Protein AF-A0A2A6M5F0-F1 (afdb_monomer_lite)

pLDDT: mean 79.04, std 18.66, range [40.62, 96.81]

Radius of gyration: 17.73 Å; chains: 1; bounding box: 44×47×55 Å

Organism: Rhizobium fredii (NCBI:txid380)

Structure (mmCIF, N/CA/C/O backbone):
data_AF-A0A2A6M5F0-F1
#
_entry.id   AF-A0A2A6M5F0-F1
#
loop_
_atom_site.group_PDB
_atom_site.id
_atom_site.type_symbol
_atom_site.label_atom_id
_atom_site.label_alt_id
_atom_site.label_comp_id
_atom_site.label_asym_id
_atom_site.label_entity_id
_atom_site.label_seq_id
_atom_site.pdbx_PDB_ins_code
_atom_site.Cartn_x
_atom_site.Cartn_y
_atom_site.Cartn_z
_atom_site.occupancy
_atom_site.B_iso_or_equiv
_atom_site.auth_seq_id
_atom_site.auth_comp_id
_atom_site.auth_asym_id
_atom_site.auth_atom_id
_atom_site.pdbx_PDB_model_num
ATOM 1 N N . MET A 1 1 ? -0.324 -26.321 -33.386 1.00 40.62 1 MET A N 1
ATOM 2 C CA . MET A 1 1 ? 0.048 -26.702 -32.006 1.00 40.62 1 MET A CA 1
ATOM 3 C C . MET A 1 1 ? -0.455 -25.594 -31.088 1.00 40.62 1 MET A C 1
ATOM 5 O O . MET A 1 1 ? 0.062 -24.490 -31.172 1.00 40.62 1 MET A O 1
ATOM 9 N N . ARG A 1 2 ? -1.543 -25.812 -30.334 1.00 49.28 2 ARG A N 1
ATOM 10 C CA . ARG A 1 2 ? -2.030 -24.824 -29.355 1.00 49.28 2 ARG A CA 1
ATOM 11 C C . ARG A 1 2 ? -1.119 -24.891 -28.129 1.00 49.28 2 ARG A C 1
ATOM 13 O O . ARG A 1 2 ? -1.250 -25.818 -27.338 1.00 49.28 2 ARG A O 1
ATOM 20 N N . GLY A 1 3 ? -0.194 -23.945 -28.006 1.00 45.94 3 GLY A N 1
ATOM 21 C CA . GLY A 1 3 ? 0.538 -23.713 -26.766 1.00 45.94 3 GLY A CA 1
ATOM 22 C C . GLY A 1 3 ? -0.356 -22.936 -25.810 1.00 45.94 3 GLY A C 1
ATOM 23 O O . GLY A 1 3 ? -0.586 -21.749 -26.001 1.00 45.94 3 GLY A O 1
ATOM 24 N N . TYR A 1 4 ? -0.920 -23.621 -24.821 1.00 47.34 4 TYR A N 1
ATOM 25 C CA . TYR A 1 4 ? -1.391 -22.959 -23.612 1.00 47.34 4 TYR A CA 1
ATOM 26 C C . TYR A 1 4 ? -0.189 -22.330 -22.900 1.00 47.34 4 TYR A C 1
ATOM 28 O O . TYR A 1 4 ? 0.829 -23.008 -22.763 1.00 47.34 4 TYR A O 1
ATOM 36 N N . SER A 1 5 ? -0.383 -21.117 -22.372 1.00 47.62 5 SER A N 1
ATOM 37 C CA . SER A 1 5 ? 0.292 -20.511 -21.204 1.00 47.62 5 SER A CA 1
ATOM 38 C C . SER A 1 5 ? 0.993 -19.192 -21.513 1.00 47.62 5 SER A C 1
ATOM 40 O O . SER A 1 5 ? 2.189 -19.182 -21.730 1.00 47.62 5 SER A O 1
ATOM 42 N N . ASP A 1 6 ? 0.253 -18.086 -21.421 1.00 43.94 6 ASP A N 1
ATOM 43 C CA . ASP A 1 6 ? 0.832 -16.760 -21.134 1.00 43.94 6 ASP A CA 1
ATOM 44 C C . ASP A 1 6 ? -0.035 -15.978 -20.130 1.00 43.94 6 ASP A C 1
ATOM 46 O O . ASP A 1 6 ? -0.075 -14.755 -20.104 1.00 43.94 6 ASP A O 1
ATOM 50 N N . ASN A 1 7 ? -0.719 -16.693 -19.231 1.00 47.34 7 ASN A N 1
ATOM 51 C CA . ASN A 1 7 ? -1.111 -16.117 -17.942 1.00 47.34 7 ASN A CA 1
ATOM 52 C C . ASN A 1 7 ? -0.042 -16.474 -16.904 1.00 47.34 7 ASN A C 1
ATOM 54 O O . ASN A 1 7 ? -0.341 -17.019 -15.842 1.00 47.34 7 ASN A O 1
ATOM 58 N N . ILE A 1 8 ? 1.227 -16.213 -17.225 1.00 48.09 8 ILE A N 1
ATOM 59 C CA . ILE A 1 8 ? 2.263 -16.174 -16.201 1.00 48.09 8 ILE A CA 1
ATOM 60 C C . ILE A 1 8 ? 2.020 -14.864 -15.458 1.00 48.09 8 ILE A C 1
ATOM 62 O O . ILE A 1 8 ? 2.452 -13.795 -15.879 1.00 48.09 8 ILE A O 1
ATOM 66 N N . VAL A 1 9 ? 1.285 -14.934 -14.349 1.00 55.81 9 VAL A N 1
ATOM 67 C CA . VAL A 1 9 ? 1.467 -13.942 -13.290 1.00 55.81 9 VAL A CA 1
ATOM 68 C C . VAL A 1 9 ? 2.948 -14.040 -12.943 1.00 55.81 9 VAL A C 1
ATOM 70 O O . VAL A 1 9 ? 3.353 -15.032 -12.338 1.00 55.81 9 VAL A O 1
ATOM 73 N N . ALA A 1 10 ? 3.762 -13.093 -13.413 1.00 64.88 10 ALA A N 1
ATOM 74 C CA . ALA A 1 10 ? 5.179 -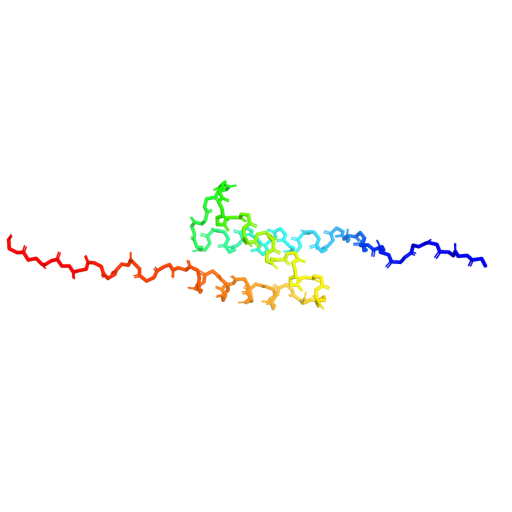13.070 -13.088 1.00 64.88 10 ALA A CA 1
ATOM 75 C C . ALA A 1 10 ? 5.303 -13.178 -11.564 1.00 64.88 10 ALA A C 1
ATOM 77 O O . ALA A 1 10 ? 4.648 -12.434 -10.825 1.00 64.88 10 ALA A O 1
ATOM 78 N N . ALA A 1 11 ? 6.050 -14.179 -11.099 1.00 75.88 11 ALA A N 1
ATOM 79 C CA . ALA A 1 11 ? 6.322 -14.316 -9.681 1.00 75.88 11 ALA A CA 1
ATOM 80 C C . ALA A 1 11 ? 7.054 -13.046 -9.233 1.00 75.88 11 ALA A C 1
ATOM 82 O O . ALA A 1 11 ? 8.047 -12.667 -9.852 1.00 75.88 11 ALA A O 1
ATOM 83 N N . LEU A 1 12 ? 6.535 -12.380 -8.200 1.00 80.56 12 LEU A N 1
ATOM 84 C CA . LEU A 1 12 ? 7.173 -11.189 -7.647 1.00 80.56 12 LEU A CA 1
ATOM 85 C C . LEU A 1 12 ? 8.569 -11.557 -7.141 1.00 80.56 12 LEU A C 1
ATOM 87 O O . LEU A 1 12 ? 8.737 -12.555 -6.435 1.00 80.56 12 LEU A O 1
ATOM 91 N N . SER A 1 13 ? 9.554 -10.733 -7.468 1.00 86.62 13 SER A N 1
ATOM 92 C CA . SER A 1 13 ? 10.873 -10.790 -6.854 1.00 86.62 13 SER A CA 1
ATOM 93 C C . SER A 1 13 ? 10.795 -10.437 -5.366 1.00 86.62 13 SER A C 1
ATOM 95 O O . SER A 1 13 ? 9.868 -9.772 -4.894 1.00 86.62 13 SER A O 1
ATOM 97 N N . GLU A 1 14 ? 11.806 -10.846 -4.602 1.00 86.88 14 GLU A N 1
ATOM 98 C CA . GLU A 1 14 ? 11.884 -10.530 -3.174 1.00 86.88 14 GLU A CA 1
ATOM 99 C C . GLU A 1 14 ? 11.884 -9.013 -2.911 1.00 86.88 14 GLU A C 1
ATOM 101 O O . GLU A 1 14 ? 11.265 -8.541 -1.955 1.00 86.88 14 GLU A O 1
ATOM 106 N N . ALA A 1 15 ? 12.531 -8.235 -3.783 1.00 87.56 15 ALA A N 1
ATOM 107 C CA . ALA A 1 15 ? 12.558 -6.779 -3.693 1.00 87.56 15 ALA A CA 1
ATOM 108 C C . ALA A 1 15 ? 11.151 -6.173 -3.826 1.00 87.56 15 ALA A C 1
ATOM 110 O O . ALA A 1 15 ? 10.771 -5.319 -3.025 1.00 87.56 15 ALA A O 1
ATOM 111 N N . GLU A 1 16 ?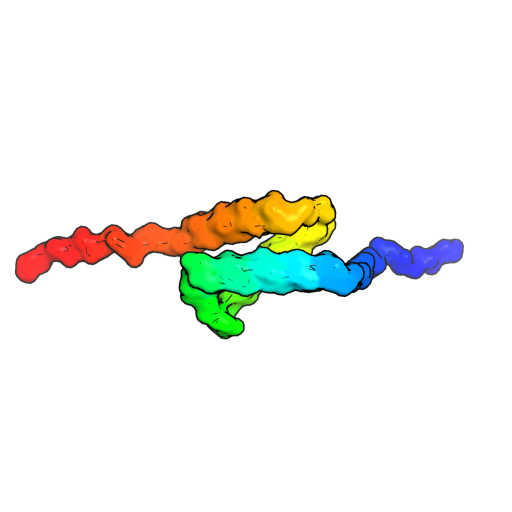 10.353 -6.665 -4.774 1.00 87.06 16 GLU A N 1
ATOM 112 C CA . GLU A 1 16 ? 8.982 -6.199 -5.008 1.00 87.06 16 GLU A CA 1
ATOM 113 C C . GLU A 1 16 ? 8.049 -6.588 -3.858 1.00 87.06 16 GLU A C 1
ATOM 115 O O . GLU A 1 16 ? 7.251 -5.772 -3.395 1.00 87.06 16 GLU A O 1
ATOM 120 N N . VAL A 1 17 ? 8.193 -7.807 -3.323 1.00 89.12 17 VAL A N 1
ATOM 121 C CA . VAL A 1 17 ? 7.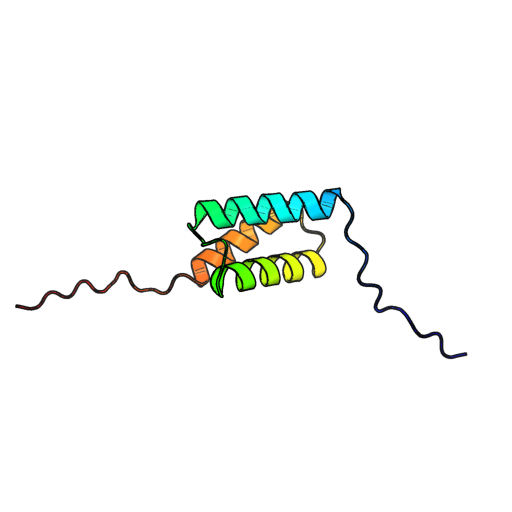457 -8.240 -2.124 1.00 89.12 17 VAL A CA 1
ATOM 122 C C . VAL A 1 17 ? 7.808 -7.359 -0.922 1.00 89.12 17 VAL A C 1
ATOM 124 O O . VAL A 1 17 ? 6.919 -6.958 -0.165 1.00 89.12 17 VAL A O 1
ATOM 127 N N . ASN A 1 18 ? 9.088 -7.026 -0.741 1.00 91.25 18 ASN A N 1
ATOM 128 C CA . ASN A 1 18 ? 9.532 -6.157 0.344 1.00 91.25 18 ASN A CA 1
ATOM 129 C C . ASN A 1 18 ? 8.999 -4.724 0.192 1.00 91.25 18 ASN A C 1
ATOM 131 O O . ASN A 1 18 ? 8.539 -4.161 1.187 1.00 91.25 18 ASN A O 1
ATOM 135 N N . ALA A 1 19 ? 8.989 -4.163 -1.021 1.00 89.94 19 ALA A N 1
ATOM 136 C CA . ALA A 1 19 ? 8.403 -2.850 -1.298 1.00 89.94 19 ALA A CA 1
ATOM 137 C C . ALA A 1 19 ? 6.892 -2.834 -1.004 1.00 89.94 19 ALA A C 1
ATOM 139 O O . ALA A 1 19 ? 6.413 -1.999 -0.236 1.00 89.94 19 ALA A O 1
ATOM 140 N N . LEU A 1 20 ? 6.146 -3.827 -1.503 1.00 91.62 20 LEU A N 1
ATOM 141 C CA . LEU A 1 20 ? 4.715 -3.985 -1.219 1.00 91.62 20 LEU A CA 1
ATOM 142 C C . LEU A 1 20 ? 4.431 -4.091 0.283 1.00 91.62 20 LEU A C 1
ATOM 144 O O . LEU A 1 20 ? 3.498 -3.459 0.783 1.00 91.62 20 LEU A O 1
ATOM 148 N N . ARG A 1 21 ? 5.248 -4.856 1.020 1.00 93.12 21 ARG A N 1
ATOM 149 C CA . ARG A 1 21 ? 5.123 -4.990 2.477 1.00 93.12 21 ARG A CA 1
ATOM 150 C C . ARG A 1 21 ? 5.365 -3.661 3.190 1.00 93.12 21 ARG A C 1
ATOM 152 O O . ARG A 1 21 ? 4.604 -3.330 4.099 1.00 93.12 21 ARG A O 1
ATOM 159 N N . ARG A 1 22 ? 6.401 -2.909 2.798 1.00 95.19 22 ARG A N 1
ATOM 160 C CA . ARG A 1 22 ? 6.714 -1.594 3.381 1.00 95.19 22 ARG A CA 1
ATOM 161 C C . ARG A 1 22 ? 5.580 -0.605 3.151 1.00 95.19 22 ARG A C 1
ATOM 163 O O . ARG A 1 22 ? 5.088 -0.030 4.118 1.00 95.19 22 ARG A O 1
ATOM 170 N N . VAL A 1 23 ? 5.103 -0.471 1.914 1.00 95.31 23 VAL A N 1
ATOM 171 C CA . VAL A 1 23 ? 3.977 0.418 1.591 1.00 95.31 23 VAL A CA 1
ATOM 172 C C . VAL A 1 23 ? 2.723 0.022 2.371 1.00 95.31 23 VAL A C 1
ATOM 174 O O . VAL A 1 23 ? 2.069 0.877 2.971 1.00 95.31 23 VAL A O 1
ATOM 177 N N . TYR A 1 24 ? 2.407 -1.274 2.418 1.00 94.69 24 TYR A N 1
ATOM 178 C CA . TYR A 1 24 ? 1.255 -1.781 3.155 1.00 94.69 24 TYR A CA 1
ATOM 179 C C . TYR A 1 24 ? 1.317 -1.437 4.649 1.00 94.69 24 TYR A C 1
ATOM 181 O O . TYR A 1 24 ? 0.355 -0.878 5.172 1.00 94.69 24 TYR A O 1
ATOM 189 N N . GLU A 1 25 ? 2.420 -1.735 5.345 1.00 95.50 25 GLU A N 1
ATOM 190 C CA . GLU A 1 25 ? 2.527 -1.454 6.786 1.00 95.50 25 GLU A CA 1
ATOM 191 C C . GLU A 1 25 ? 2.555 0.050 7.083 1.00 95.50 25 GLU A C 1
ATOM 193 O O . GLU A 1 25 ? 1.940 0.479 8.065 1.00 95.50 25 GLU A O 1
ATOM 198 N N . THR A 1 26 ? 3.191 0.854 6.223 1.00 96.81 26 THR A N 1
ATOM 199 C CA . THR A 1 26 ? 3.208 2.320 6.341 1.00 96.81 26 THR A CA 1
ATOM 200 C C . THR A 1 26 ? 1.792 2.880 6.292 1.00 96.81 26 THR A C 1
ATOM 202 O O . THR A 1 26 ? 1.344 3.492 7.258 1.00 96.81 26 THR A O 1
ATOM 205 N N . VAL A 1 27 ? 1.039 2.599 5.225 1.00 95.19 27 VAL A N 1
ATOM 206 C CA . VAL A 1 27 ? -0.328 3.124 5.052 1.00 95.19 27 VAL A CA 1
ATOM 207 C C . VAL A 1 27 ? -1.273 2.554 6.102 1.00 95.19 27 VAL A C 1
ATOM 209 O O . VAL A 1 27 ? -2.120 3.258 6.648 1.00 95.19 27 VAL A O 1
ATOM 212 N N . ARG A 1 28 ? -1.124 1.272 6.437 1.00 94.75 28 ARG A N 1
ATOM 213 C CA . ARG A 1 28 ? -1.931 0.649 7.481 1.00 94.75 28 ARG A CA 1
ATOM 214 C C . ARG A 1 28 ? -1.749 1.363 8.825 1.00 94.75 28 ARG A C 1
ATOM 216 O O . ARG A 1 28 ? -2.735 1.561 9.531 1.00 94.75 28 ARG A O 1
ATOM 223 N N . THR A 1 29 ? -0.517 1.720 9.175 1.00 95.50 29 THR A N 1
ATOM 224 C CA . THR A 1 29 ? -0.201 2.430 10.421 1.00 95.50 29 THR A CA 1
ATOM 225 C C . THR A 1 29 ? -0.672 3.881 10.365 1.00 95.50 29 THR A C 1
ATOM 227 O O . THR A 1 29 ? -1.349 4.320 11.289 1.00 95.50 29 THR A O 1
ATOM 230 N N . GLU A 1 30 ? -0.395 4.582 9.264 1.00 95.25 30 GLU A N 1
ATOM 231 C CA . GLU A 1 30 ? -0.772 5.985 9.031 1.00 95.25 30 GLU A CA 1
ATOM 232 C C . GLU A 1 30 ? -2.288 6.210 9.157 1.00 95.25 30 GLU A C 1
ATOM 234 O O . GLU A 1 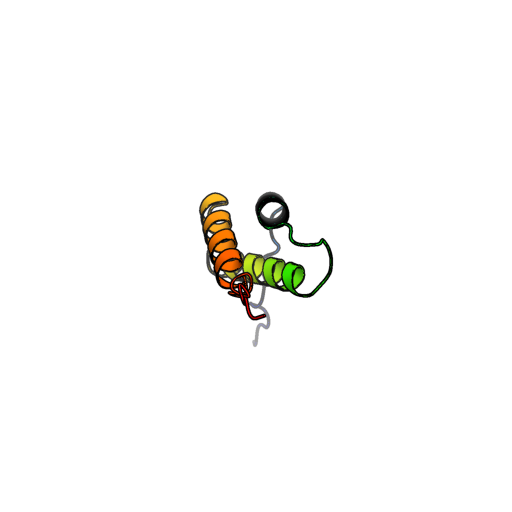30 ? -2.718 7.162 9.798 1.00 95.25 30 GLU A O 1
ATOM 239 N N . PHE A 1 31 ? -3.104 5.293 8.627 1.00 93.12 31 PHE A N 1
ATOM 240 C CA . PHE A 1 31 ? -4.571 5.395 8.637 1.00 93.12 31 PHE A CA 1
ATOM 241 C C . PHE A 1 31 ? -5.248 4.539 9.721 1.00 93.12 31 PHE A C 1
ATOM 243 O O . PHE A 1 31 ? -6.455 4.290 9.654 1.00 93.12 31 PHE A O 1
ATOM 250 N N . GLY A 1 32 ? -4.488 4.007 10.687 1.00 93.56 32 GLY A N 1
ATOM 251 C CA . GLY A 1 32 ? -5.039 3.208 11.790 1.00 93.56 32 GLY A CA 1
ATOM 252 C C . GLY A 1 32 ? -5.822 1.963 11.344 1.00 93.56 32 GLY A C 1
ATOM 253 O O . GLY A 1 32 ? -6.752 1.525 12.023 1.00 93.56 32 GLY A O 1
ATOM 254 N N . ILE A 1 33 ? -5.487 1.376 10.192 1.00 91.19 33 ILE A N 1
ATOM 255 C CA . ILE A 1 33 ? -6.236 0.257 9.616 1.00 91.19 33 ILE A CA 1
ATOM 256 C C . ILE A 1 33 ? -5.959 -1.025 10.439 1.00 91.19 33 ILE A C 1
ATOM 258 O O . ILE A 1 33 ? -4.805 -1.450 10.598 1.00 91.19 33 ILE A O 1
ATOM 262 N N . PRO A 1 34 ? -6.989 -1.716 10.966 1.00 90.81 34 PRO A N 1
ATOM 263 C CA . PRO A 1 34 ? -6.791 -2.963 11.707 1.00 90.81 34 PRO A CA 1
ATOM 264 C C . PRO A 1 34 ? -6.156 -4.064 10.842 1.00 90.81 34 PRO A C 1
ATOM 266 O O . PRO A 1 34 ? -6.371 -4.115 9.637 1.00 90.81 34 PRO A O 1
ATOM 269 N N . ARG A 1 35 ? -5.402 -5.001 11.441 1.00 88.94 35 ARG A N 1
ATOM 270 C CA . ARG A 1 35 ? -4.785 -6.140 10.711 1.00 88.94 35 ARG A CA 1
ATOM 271 C C . ARG A 1 35 ? -5.792 -7.132 10.120 1.00 88.94 35 ARG A C 1
ATOM 273 O O . ARG A 1 35 ? -5.404 -8.028 9.381 1.00 88.94 35 ARG A O 1
ATOM 280 N N . LYS A 1 36 ? -7.071 -7.009 10.472 1.00 90.25 36 LYS A N 1
ATOM 281 C CA . LYS A 1 36 ? -8.151 -7.890 10.025 1.00 90.25 36 LYS A CA 1
ATOM 282 C C . LYS A 1 36 ? -9.349 -7.059 9.581 1.00 90.25 36 LYS A C 1
ATOM 284 O O . LYS A 1 36 ? -9.556 -5.947 10.060 1.00 90.25 36 LYS A O 1
ATOM 289 N N . GLY A 1 37 ? -10.163 -7.628 8.698 1.00 89.69 37 GLY A N 1
ATOM 290 C CA . GLY A 1 37 ? -11.417 -7.030 8.245 1.00 89.69 37 GLY A CA 1
ATOM 291 C C . GLY A 1 37 ? -11.381 -6.523 6.804 1.00 89.69 37 GLY A C 1
ATOM 292 O O . GLY A 1 37 ? -10.401 -6.660 6.076 1.00 89.69 37 GLY A O 1
ATOM 293 N N . ARG A 1 38 ? -12.500 -5.939 6.363 1.00 90.38 38 ARG A N 1
ATOM 294 C CA . ARG A 1 38 ? -12.696 -5.585 4.947 1.00 90.38 38 ARG A CA 1
ATOM 295 C C . ARG A 1 38 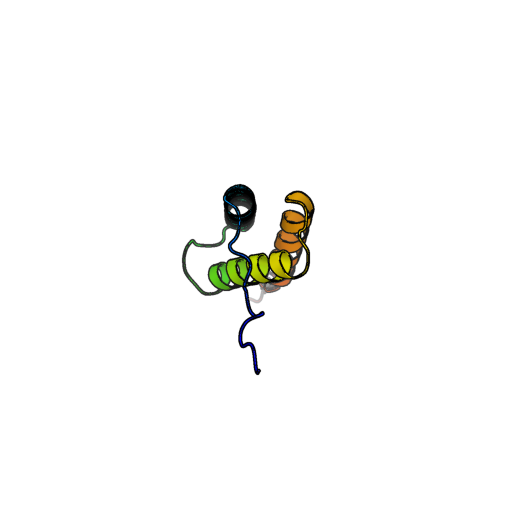? -11.778 -4.460 4.461 1.00 90.38 38 ARG A C 1
ATOM 297 O O . ARG A 1 38 ? -11.326 -4.520 3.323 1.00 90.38 38 ARG A O 1
ATOM 304 N N . ARG A 1 39 ? -11.485 -3.458 5.299 1.00 89.50 39 ARG A N 1
ATOM 305 C CA . ARG A 1 39 ? -10.657 -2.295 4.915 1.00 89.50 39 ARG A CA 1
ATOM 306 C C . ARG A 1 39 ? -9.224 -2.713 4.570 1.00 89.50 39 ARG A C 1
ATOM 308 O O . ARG A 1 39 ? -8.704 -2.307 3.538 1.00 89.50 39 ARG A O 1
ATOM 315 N N . VAL A 1 40 ? -8.631 -3.597 5.372 1.00 92.00 40 VAL A N 1
ATOM 316 C CA . VAL A 1 40 ? -7.267 -4.088 5.139 1.00 92.00 40 VAL A CA 1
ATOM 317 C C . VAL A 1 40 ? -7.168 -5.019 3.928 1.00 92.00 40 VAL A C 1
ATOM 319 O O . VAL A 1 40 ? -6.224 -4.913 3.151 1.00 92.00 40 VAL A O 1
ATOM 322 N N . GLN A 1 41 ? -8.188 -5.853 3.690 1.00 92.88 41 GLN A N 1
ATOM 323 C CA . GLN A 1 41 ? -8.252 -6.676 2.479 1.00 92.88 41 GLN A CA 1
ATOM 324 C C . GLN A 1 41 ? -8.360 -5.813 1.215 1.00 92.88 41 GLN A C 1
ATOM 326 O O . GLN A 1 41 ? -7.715 -6.100 0.210 1.00 92.88 41 GLN A O 1
ATOM 331 N N . ARG A 1 42 ? -9.159 -4.738 1.259 1.00 93.06 42 ARG A N 1
ATOM 332 C CA . ARG A 1 42 ? -9.276 -3.785 0.147 1.00 93.06 42 ARG A CA 1
ATOM 333 C C . ARG A 1 42 ? -7.956 -3.073 -0.136 1.00 93.06 42 ARG A C 1
ATOM 335 O O . ARG A 1 42 ? -7.614 -2.935 -1.304 1.00 93.06 42 ARG A O 1
ATOM 342 N N . LEU A 1 43 ? -7.214 -2.677 0.901 1.00 93.81 43 LEU A N 1
ATOM 343 C CA . LEU A 1 43 ? -5.875 -2.097 0.755 1.00 93.81 43 LEU A CA 1
ATOM 344 C C . LEU A 1 43 ? -4.906 -3.073 0.081 1.00 93.81 43 LEU A C 1
ATOM 346 O O . LEU A 1 43 ? -4.273 -2.709 -0.904 1.00 93.81 43 LEU A O 1
ATOM 350 N N . ALA A 1 44 ? -4.836 -4.319 0.554 1.00 92.56 44 ALA A N 1
ATOM 351 C CA . ALA A 1 44 ? -3.973 -5.334 -0.050 1.00 92.56 44 ALA A CA 1
ATOM 352 C C . ALA A 1 44 ? -4.333 -5.594 -1.525 1.00 92.56 44 ALA A C 1
ATOM 354 O O . ALA A 1 44 ? -3.455 -5.642 -2.385 1.00 92.56 44 ALA A O 1
ATOM 355 N N . ASN A 1 45 ? -5.630 -5.699 -1.833 1.00 93.31 45 ASN A N 1
ATOM 356 C CA . ASN A 1 45 ? -6.103 -5.899 -3.203 1.00 93.31 45 ASN A CA 1
ATOM 357 C C . ASN A 1 45 ? -5.771 -4.705 -4.108 1.00 93.31 45 ASN A C 1
ATOM 359 O O . ASN A 1 45 ? -5.380 -4.910 -5.254 1.00 93.31 45 ASN A O 1
ATOM 363 N N . PHE A 1 46 ? -5.921 -3.477 -3.602 1.00 93.25 46 PHE A N 1
ATOM 364 C CA . PHE A 1 46 ? -5.569 -2.260 -4.329 1.00 93.25 46 PHE A CA 1
ATOM 365 C C . PHE A 1 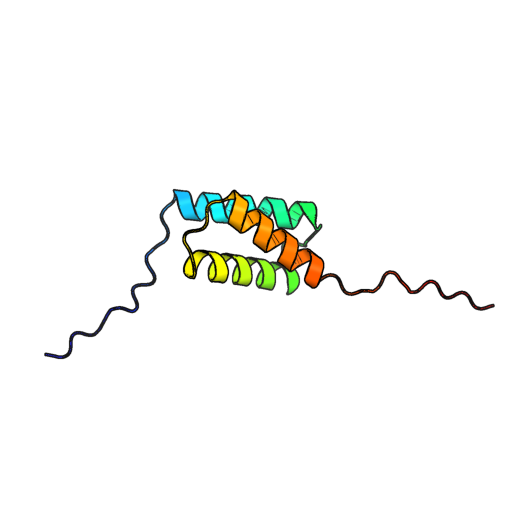46 ? -4.074 -2.223 -4.657 1.00 93.25 46 PHE A C 1
ATOM 367 O O . PHE A 1 46 ? -3.720 -2.072 -5.820 1.00 93.25 46 PHE A O 1
ATOM 374 N N . LEU A 1 47 ? -3.208 -2.448 -3.664 1.00 92.31 47 LEU A N 1
ATOM 375 C CA . LEU A 1 47 ? -1.755 -2.449 -3.855 1.00 92.31 47 LEU A CA 1
ATOM 376 C C . LEU A 1 47 ? -1.317 -3.476 -4.902 1.00 92.31 47 LEU A C 1
ATOM 378 O O . LEU A 1 47 ? -0.557 -3.150 -5.806 1.00 92.31 47 LEU A O 1
ATOM 382 N N . MET A 1 48 ? -1.851 -4.697 -4.827 1.00 90.00 48 MET A N 1
ATOM 383 C CA . MET A 1 48 ? -1.565 -5.741 -5.813 1.00 90.00 48 MET A CA 1
ATOM 384 C C . MET A 1 48 ? -2.072 -5.390 -7.217 1.00 90.00 48 MET A C 1
ATOM 386 O O . MET A 1 48 ? -1.441 -5.763 -8.204 1.00 90.00 48 MET A O 1
ATOM 390 N N . ALA A 1 49 ? -3.217 -4.711 -7.329 1.00 89.94 49 ALA A N 1
ATOM 391 C CA . ALA A 1 49 ? -3.764 -4.294 -8.616 1.00 89.94 49 ALA A CA 1
ATOM 392 C C . ALA A 1 49 ? -2.941 -3.162 -9.245 1.00 89.94 49 ALA A C 1
ATOM 394 O O . ALA A 1 49 ? -2.629 -3.239 -10.430 1.00 89.94 49 ALA A O 1
ATOM 395 N N . GLU A 1 50 ? -2.565 -2.150 -8.463 1.00 88.75 50 GLU A N 1
ATOM 396 C CA . GLU A 1 50 ? -1.739 -1.037 -8.940 1.00 88.75 50 GLU A CA 1
ATOM 397 C C . GLU A 1 50 ? -0.341 -1.509 -9.338 1.00 88.75 50 GLU A C 1
ATOM 399 O O . GLU A 1 50 ? 0.106 -1.211 -10.443 1.00 88.75 50 GLU A O 1
ATOM 404 N N . PHE A 1 51 ? 0.286 -2.353 -8.515 1.00 85.50 51 PHE A N 1
ATOM 405 C CA . PHE A 1 51 ? 1.596 -2.929 -8.812 1.00 85.50 51 PHE A CA 1
ATOM 406 C C . PHE A 1 51 ? 1.610 -3.765 -10.104 1.00 85.50 51 PHE A C 1
ATOM 408 O O . PHE A 1 51 ? 2.573 -3.757 -10.862 1.00 85.50 51 PHE A O 1
ATOM 415 N N . ARG A 1 52 ? 0.526 -4.496 -10.397 1.00 83.50 52 ARG A N 1
ATOM 416 C CA . ARG A 1 52 ? 0.417 -5.276 -11.644 1.00 83.50 52 ARG A CA 1
ATOM 417 C C . ARG A 1 52 ? 0.179 -4.419 -12.882 1.00 83.50 52 ARG A C 1
ATOM 419 O O . ARG A 1 52 ? 0.494 -4.864 -13.980 1.00 83.50 52 ARG A O 1
ATOM 426 N N . ARG A 1 53 ? -0.447 -3.250 -12.731 1.00 78.25 53 ARG A N 1
ATOM 427 C CA . ARG A 1 53 ? -0.737 -2.350 -13.858 1.00 78.25 53 ARG A CA 1
ATOM 428 C C . ARG A 1 53 ? 0.511 -1.623 -14.320 1.00 78.25 53 ARG A C 1
ATOM 430 O O . ARG A 1 53 ? 0.690 -1.437 -15.519 1.00 78.25 53 ARG A O 1
ATOM 437 N N . TYR A 1 54 ? 1.352 -1.240 -13.371 1.00 69.38 54 TYR A N 1
ATOM 438 C CA . TYR A 1 54 ? 2.597 -0.542 -13.621 1.00 69.38 54 TYR A CA 1
ATOM 439 C C . TYR A 1 54 ? 3.612 -1.000 -12.573 1.00 69.38 54 TYR A C 1
ATOM 441 O O . TYR A 1 54 ? 3.263 -0.996 -11.390 1.00 69.38 54 TYR A O 1
ATOM 449 N N . PRO A 1 55 ? 4.857 -1.344 -12.956 1.00 65.75 55 PRO A N 1
ATOM 450 C CA . PRO A 1 55 ? 5.955 -1.443 -12.004 1.00 65.75 55 PRO A CA 1
ATOM 451 C C . PRO A 1 55 ? 6.259 -0.027 -11.495 1.00 65.75 55 PRO A C 1
ATOM 453 O O . PRO A 1 55 ? 7.173 0.646 -11.963 1.00 65.75 55 PRO A O 1
ATOM 456 N N . LEU A 1 56 ? 5.389 0.473 -10.619 1.00 63.47 56 LEU A N 1
ATOM 457 C CA . LEU A 1 56 ? 5.531 1.759 -9.960 1.00 63.47 56 LEU A CA 1
ATOM 458 C C . LEU A 1 56 ? 6.708 1.664 -8.999 1.00 63.47 56 LEU A C 1
ATOM 460 O O . LEU A 1 56 ? 6.888 0.650 -8.317 1.00 63.47 56 LEU A O 1
ATOM 464 N N . ASP A 1 57 ? 7.477 2.743 -8.923 1.00 82.25 57 ASP A N 1
ATOM 465 C CA . ASP A 1 57 ? 8.389 2.940 -7.809 1.00 82.25 57 ASP A CA 1
ATOM 466 C C . ASP A 1 57 ? 7.618 2.949 -6.469 1.00 82.25 57 ASP A C 1
ATOM 468 O O . ASP A 1 57 ? 6.398 3.153 -6.405 1.00 82.25 57 ASP A O 1
ATOM 472 N N . GLU A 1 58 ? 8.334 2.655 -5.381 1.00 87.44 58 GLU A N 1
ATOM 473 C CA . GLU A 1 58 ? 7.749 2.503 -4.042 1.00 87.44 58 GLU A CA 1
ATOM 474 C C . GLU A 1 58 ? 7.007 3.776 -3.585 1.00 87.44 58 GLU A C 1
ATOM 476 O O . GLU A 1 58 ? 5.952 3.683 -2.949 1.00 87.44 58 GLU A O 1
ATOM 481 N N . ASP A 1 59 ? 7.503 4.955 -3.972 1.00 90.50 59 ASP A N 1
ATOM 482 C CA . ASP A 1 59 ? 6.938 6.255 -3.603 1.00 90.50 59 ASP A CA 1
ATOM 483 C C . ASP A 1 59 ? 5.611 6.532 -4.323 1.00 90.50 59 ASP A C 1
ATOM 485 O O . ASP A 1 59 ? 4.636 6.979 -3.706 1.00 90.50 59 ASP A O 1
ATOM 489 N N . ALA A 1 60 ? 5.525 6.212 -5.613 1.00 90.81 60 ALA A N 1
ATOM 490 C CA . ALA A 1 60 ? 4.309 6.338 -6.400 1.00 90.81 60 ALA A CA 1
ATOM 491 C C . ALA A 1 60 ? 3.225 5.371 -5.904 1.00 90.81 60 ALA A C 1
ATOM 493 O O . ALA A 1 60 ? 2.056 5.756 -5.776 1.00 90.81 60 ALA A O 1
ATOM 494 N N . LEU A 1 61 ? 3.604 4.139 -5.544 1.00 92.06 61 LEU A N 1
ATOM 495 C CA . LEU A 1 61 ? 2.680 3.173 -4.949 1.00 92.06 61 LEU A CA 1
ATOM 496 C C . LEU A 1 61 ? 2.160 3.653 -3.584 1.00 92.06 61 LEU A C 1
ATOM 498 O O . LEU A 1 61 ? 0.966 3.532 -3.291 1.00 92.06 61 LEU A O 1
ATOM 502 N N . LEU A 1 62 ? 3.032 4.252 -2.768 1.00 94.44 62 LEU A N 1
ATOM 503 C CA . LEU A 1 62 ? 2.658 4.856 -1.492 1.00 94.44 62 LEU A CA 1
ATOM 504 C C . LEU A 1 62 ? 1.680 6.027 -1.676 1.00 94.44 62 LEU A C 1
ATOM 506 O O . LEU A 1 62 ? 0.651 6.085 -0.996 1.00 94.44 62 LEU A O 1
ATOM 510 N N . ALA A 1 63 ? 1.948 6.933 -2.619 1.00 93.94 63 ALA A N 1
ATOM 511 C CA . ALA A 1 63 ? 1.067 8.061 -2.927 1.00 93.94 63 ALA A CA 1
ATOM 512 C C . ALA A 1 63 ? -0.324 7.603 -3.409 1.00 93.94 63 ALA A C 1
ATOM 514 O O . ALA A 1 63 ? -1.357 8.131 -2.968 1.00 93.94 63 ALA A O 1
ATOM 515 N N . ALA A 1 64 ? -0.369 6.577 -4.262 1.00 93.31 64 ALA A N 1
ATOM 516 C CA . ALA A 1 64 ? -1.613 5.975 -4.729 1.00 93.31 64 ALA A CA 1
ATOM 517 C C . ALA A 1 64 ? -2.411 5.350 -3.570 1.00 93.31 64 ALA A C 1
ATOM 519 O O . ALA A 1 64 ? -3.619 5.573 -3.443 1.00 93.31 64 ALA A O 1
ATOM 520 N N . ALA A 1 65 ? -1.739 4.623 -2.674 1.00 93.88 65 ALA A N 1
ATOM 521 C CA . ALA A 1 65 ? -2.364 3.971 -1.527 1.00 93.88 65 ALA A CA 1
ATOM 522 C C . ALA A 1 65 ? -2.915 4.961 -0.488 1.00 93.88 65 ALA A C 1
ATOM 524 O O . ALA A 1 65 ? -4.013 4.749 0.038 1.00 93.88 65 ALA A O 1
ATOM 525 N N . ARG A 1 66 ? -2.216 6.076 -0.244 1.00 95.19 66 ARG A N 1
ATOM 526 C CA . ARG A 1 66 ? -2.725 7.193 0.574 1.00 95.19 66 ARG A CA 1
ATOM 527 C C . ARG A 1 66 ? -3.999 7.778 -0.017 1.00 95.19 66 ARG A C 1
ATOM 529 O O . ARG A 1 66 ? -5.014 7.887 0.668 1.00 95.19 66 ARG A O 1
ATOM 536 N N . THR A 1 67 ? -3.978 8.064 -1.318 1.00 94.69 67 THR A N 1
ATOM 537 C CA . THR A 1 67 ? -5.141 8.588 -2.049 1.00 94.69 67 THR A CA 1
ATOM 538 C C . THR A 1 67 ? -6.334 7.632 -1.960 1.00 94.69 67 THR A C 1
ATOM 540 O O . THR A 1 67 ? -7.469 8.055 -1.744 1.00 94.69 67 THR A O 1
ATOM 543 N N . PHE A 1 68 ? -6.087 6.327 -2.077 1.00 93.50 68 PHE A N 1
ATOM 544 C CA . PHE A 1 68 ? -7.106 5.291 -1.922 1.00 93.50 68 PHE A CA 1
ATOM 545 C C . PHE A 1 68 ? -7.699 5.226 -0.506 1.00 93.50 68 PHE A C 1
ATOM 547 O O . PHE A 1 68 ? -8.903 5.001 -0.357 1.00 93.50 68 PHE A O 1
ATOM 554 N N . CYS A 1 69 ? -6.883 5.419 0.532 1.00 92.00 69 CYS A N 1
ATOM 555 C CA . CYS A 1 69 ? -7.351 5.416 1.917 1.00 92.00 69 CYS A CA 1
ATOM 556 C C . CYS A 1 69 ? -8.174 6.662 2.249 1.00 92.00 69 CYS A C 1
ATOM 558 O O . CYS A 1 69 ? -9.236 6.516 2.852 1.00 92.00 69 CYS A O 1
ATOM 560 N N . LEU A 1 70 ? -7.748 7.839 1.779 1.00 91.56 70 LEU A N 1
ATOM 561 C CA . LEU A 1 70 ? -8.481 9.100 1.935 1.00 91.56 70 LEU A CA 1
ATOM 562 C C . LEU A 1 70 ? -9.875 9.037 1.297 1.00 91.56 70 LEU A C 1
ATOM 564 O O . LEU A 1 70 ? -10.856 9.452 1.899 1.00 91.56 70 LEU A O 1
ATOM 568 N N . ARG A 1 71 ? -9.994 8.450 0.099 1.00 89.25 71 ARG A N 1
ATOM 569 C CA . ARG A 1 71 ? -11.291 8.292 -0.591 1.00 89.25 71 ARG A CA 1
ATOM 570 C C . ARG A 1 71 ? -12.229 7.273 0.065 1.00 89.25 71 ARG A C 1
ATOM 572 O O . ARG A 1 71 ? -13.400 7.211 -0.296 1.00 89.25 71 ARG A O 1
ATOM 579 N N . GLN A 1 72 ? -11.711 6.431 0.956 1.00 76.62 72 GLN A N 1
ATOM 580 C CA . GLN A 1 72 ? -12.485 5.414 1.668 1.00 76.62 72 GLN A CA 1
ATOM 581 C C . GLN A 1 72 ? -12.867 5.813 3.086 1.00 76.62 72 GLN A C 1
ATOM 583 O O . GLN A 1 72 ? -13.601 5.055 3.724 1.00 76.62 72 GLN A O 1
ATOM 588 N N . GLU A 1 73 ? -12.386 6.948 3.591 1.00 64.12 73 GLU A N 1
ATOM 589 C CA . GLU A 1 73 ? -12.958 7.505 4.806 1.00 64.12 73 GLU A CA 1
ATOM 590 C C . GLU A 1 73 ? -14.404 7.901 4.501 1.00 64.12 73 GLU A C 1
ATOM 592 O O . GLU A 1 73 ? -14.641 8.734 3.622 1.00 64.12 73 GLU A O 1
ATOM 597 N N . PRO A 1 74 ? -15.408 7.280 5.146 1.00 52.72 74 PRO A N 1
ATOM 598 C CA . PRO A 1 74 ? -16.741 7.840 5.087 1.00 52.72 74 PRO A CA 1
ATOM 599 C C . PRO A 1 74 ? -16.667 9.248 5.680 1.00 52.72 74 PRO A C 1
ATOM 601 O O . PRO A 1 74 ? -16.032 9.453 6.713 1.00 52.72 74 PRO A O 1
ATOM 604 N N . ALA A 1 75 ? -17.343 10.206 5.046 1.00 49.56 75 ALA A N 1
ATOM 605 C CA . ALA A 1 75 ? -17.643 11.516 5.613 1.00 49.56 75 ALA A CA 1
ATOM 606 C C . ALA A 1 75 ? -18.557 11.366 6.847 1.00 49.56 75 ALA A C 1
ATOM 608 O O . ALA A 1 75 ? -19.727 11.739 6.827 1.00 49.56 75 ALA A O 1
ATOM 609 N N . SER A 1 76 ? -18.063 10.746 7.916 1.00 48.50 76 SER A N 1
ATOM 610 C CA . SER A 1 76 ? -18.810 10.511 9.145 1.00 48.50 76 SER A CA 1
ATOM 611 C C . SER A 1 76 ? -17.974 10.832 10.377 1.00 48.50 76 SER A C 1
ATOM 613 O O . SER A 1 76 ? -17.860 10.018 11.283 1.00 48.50 76 SER A O 1
ATOM 615 N N . GLU A 1 77 ? -17.457 12.056 10.419 1.00 44.12 77 GLU A N 1
ATOM 616 C CA . GLU A 1 77 ? -17.366 12.845 11.657 1.00 44.12 77 GLU A CA 1
ATOM 617 C C . GLU A 1 77 ? -17.987 14.244 11.470 1.00 44.12 77 GLU A C 1
ATOM 619 O O . GLU A 1 77 ? -17.621 15.216 12.112 1.00 44.12 77 GLU A O 1
ATOM 624 N N . ALA A 1 78 ? -19.014 14.341 10.619 1.00 47.34 78 ALA A N 1
ATOM 625 C CA . ALA A 1 78 ? -20.003 15.418 10.676 1.00 47.34 78 ALA A CA 1
ATOM 626 C C . ALA A 1 78 ? -21.354 14.843 11.133 1.00 47.34 78 ALA A C 1
ATOM 628 O O . ALA A 1 78 ? -22.362 14.905 10.437 1.00 47.34 78 ALA A O 1
ATOM 629 N N . ARG A 1 79 ? -21.369 14.229 12.320 1.00 50.38 79 ARG A N 1
ATOM 630 C CA . ARG A 1 79 ? -22.560 14.246 13.182 1.00 50.38 79 ARG A CA 1
ATOM 631 C C . ARG A 1 79 ? -22.256 15.126 14.382 1.00 50.38 79 ARG A C 1
ATOM 633 O O . ARG A 1 79 ? -22.282 14.693 15.526 1.00 50.38 79 ARG A O 1
ATOM 640 N N . ILE A 1 80 ? -21.953 16.379 14.067 1.00 53.16 80 ILE A N 1
ATOM 641 C CA . ILE A 1 80 ? -22.324 17.485 14.933 1.00 53.16 80 ILE A CA 1
ATOM 642 C C . ILE A 1 80 ? -23.821 17.678 14.673 1.00 53.16 80 ILE A C 1
ATOM 644 O O . ILE A 1 80 ? -24.232 18.209 13.648 1.00 53.16 80 ILE A O 1
ATOM 648 N N . GLY A 1 81 ? -24.619 17.092 15.548 1.00 44.47 81 GLY A N 1
ATOM 649 C CA . GLY A 1 81 ? -25.984 17.495 15.848 1.00 44.47 81 GLY A CA 1
ATOM 650 C C . GLY A 1 81 ? -26.071 17.274 17.352 1.00 44.47 81 GLY A C 1
ATOM 651 O O . GLY A 1 81 ? -26.063 16.130 17.788 1.00 44.47 81 GLY A O 1
ATOM 652 N N . GLU A 1 82 ? -25.912 18.282 18.209 1.00 53.12 82 GLU A N 1
ATOM 653 C CA . GLU A 1 82 ? -26.835 19.416 18.323 1.00 53.12 82 GLU A CA 1
ATOM 654 C C . GLU A 1 82 ? -28.250 18.983 17.953 1.00 53.12 82 GLU A C 1
ATOM 656 O O . GLU A 1 82 ? -28.590 18.862 16.779 1.00 53.12 82 GLU A O 1
ATOM 661 N N . LEU A 1 83 ? -29.040 18.672 18.977 1.00 48.69 83 LEU A N 1
ATOM 662 C CA . LEU A 1 83 ? -30.302 19.349 19.256 1.00 48.69 83 LEU A CA 1
ATOM 663 C C . LEU A 1 83 ? -30.836 18.818 20.595 1.00 48.69 83 LEU A C 1
ATOM 665 O O . LEU A 1 83 ? -31.225 17.658 20.679 1.00 48.69 83 LEU A O 1
ATOM 669 N N . SER A 1 84 ? -30.821 19.728 21.575 1.00 47.94 84 SER A N 1
ATOM 670 C CA . SER A 1 84 ? -31.765 19.884 22.698 1.00 47.94 84 SER A CA 1
ATOM 671 C C . SER A 1 84 ? -31.927 18.772 23.735 1.00 47.94 84 SER A C 1
ATOM 673 O O . SER A 1 84 ? -32.413 17.672 23.406 1.00 47.94 84 SER A O 1
#

Foldseek 3Di:
DDDDDDPPPPDDDPVRVVLLVVLLVVLCVVLVPDPDDDVSVVLSVLLVVVCVVDVDDSVVSSVVSNVVSVVPPPPPVPPPDDDD

Sequence (84 aa):
MRGYSDNIVAALSEAEVNALRRVYETVRTEFGIPRKGRRVQRLANFLMAEFRRYPLDEDALLAAARTFCLRQEPASEARIGELS

Secondary structure (DSSP, 8-state):
---------PPPPHHHHHHHHHHHHHHHHHTT--SSSHHHHHHHHHHHHHHHH----HHHHHHHHHHHHHTTS-S-S-------